Protein AF-A0A9E4ULY4-F1 (afdb_monomer)

Foldseek 3Di:
DDDDDDDDDDDDDDDDDDDDDDDDDDDDPPPPPPPPDVVVVVVVVVVVVVVVVVVVPPDDPPPPPDDDAFDKDFDDDCPPNFDFDADDDPQHDGPDGDHGGWMWGFHDDQDDDPNDGDTDTDTPPPD

Secondary structure (DSSP, 8-state):
-------------------------------------HHHHHHHHHHHHHHHHHHTT---------PPTT-EEE--S-GGG-EEEEESSTTSEEEEEE-TT-EEEEEEEEEEETTEEEEEEEETT--

Sequence (127 aa):
MTDSVPAEDSGQQEAGPMRPLHKVRGVLAGCRKRHISRRWIVVALLLVSAFLTALVIGGDPVAAATFGVGDTVEVYNTGASGLVVRGPTACGSQIGGKFDGDRGEVLEGPVFCDGYNRWKIRWEDWD

Solvent-accessible surface area (backbone atoms only — not comparable to full-atom values): 8611 Å² total; per-residue (Å²): 136,88,80,82,88,88,82,90,81,90,85,82,88,83,96,74,83,91,72,85,85,79,86,76,80,80,86,75,82,77,80,73,77,73,74,76,50,70,66,58,56,53,52,50,51,53,52,52,51,52,51,54,58,54,62,74,67,65,71,73,81,78,73,74,79,82,76,54,73,71,38,78,47,67,40,68,93,40,63,97,73,31,48,80,36,54,36,99,42,86,80,37,53,78,76,51,70,44,41,61,74,44,45,28,34,29,70,45,65,77,44,81,44,99,92,38,78,39,66,45,65,50,52,74,89,73,124

Mean predicted aligned error: 18.71 Å

Structure (mmCIF, N/CA/C/O backbone):
data_AF-A0A9E4ULY4-F1
#
_entry.id   AF-A0A9E4ULY4-F1
#
loop_
_atom_site.group_PDB
_atom_site.id
_atom_site.type_symbol
_atom_site.label_atom_id
_atom_site.label_alt_id
_atom_site.label_comp_id
_atom_site.label_asym_id
_atom_site.label_entity_id
_atom_site.label_seq_id
_atom_site.pdbx_PDB_ins_code
_atom_site.Cartn_x
_atom_site.Cartn_y
_atom_site.Cartn_z
_atom_site.occupancy
_atom_site.B_iso_or_equiv
_atom_site.auth_seq_id
_atom_site.auth_comp_id
_atom_site.auth_asym_id
_atom_site.auth_atom_id
_atom_site.pdbx_PDB_model_num
ATOM 1 N N . MET A 1 1 ? 57.247 -80.546 10.620 1.00 41.72 1 MET A N 1
ATOM 2 C CA . MET A 1 1 ? 58.657 -80.760 10.244 1.00 41.72 1 MET A CA 1
ATOM 3 C C . MET A 1 1 ? 58.649 -81.394 8.864 1.00 41.72 1 MET A C 1
ATOM 5 O O . MET A 1 1 ? 57.978 -82.402 8.710 1.00 41.72 1 MET A O 1
ATOM 9 N N . THR A 1 2 ? 59.060 -80.620 7.851 1.00 44.91 2 THR A N 1
ATOM 10 C CA . THR A 1 2 ? 60.272 -80.839 7.008 1.00 44.91 2 THR A CA 1
ATOM 11 C C . THR A 1 2 ? 59.873 -81.615 5.740 1.00 44.91 2 THR A C 1
ATOM 13 O O . THR A 1 2 ? 59.146 -82.587 5.852 1.00 44.91 2 THR A O 1
ATOM 16 N N . ASP A 1 3 ? 60.1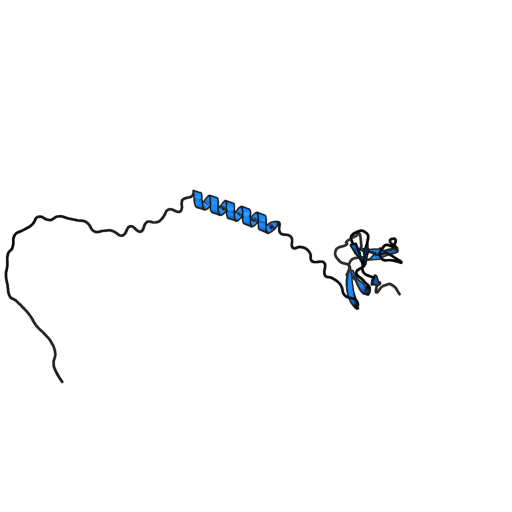87 -81.236 4.503 1.00 37.28 3 ASP A N 1
ATOM 17 C CA . ASP A 1 3 ? 61.275 -80.403 3.998 1.00 37.28 3 ASP A CA 1
ATOM 18 C C . ASP A 1 3 ? 60.993 -79.868 2.573 1.00 37.28 3 ASP A C 1
ATOM 20 O O . ASP A 1 3 ? 60.253 -80.456 1.789 1.00 37.28 3 ASP A O 1
ATOM 24 N N . SER A 1 4 ? 61.610 -78.721 2.305 1.00 49.94 4 SER A N 1
ATOM 25 C CA . SER A 1 4 ? 62.229 -78.173 1.084 1.00 49.94 4 SER A CA 1
ATOM 26 C C . SER A 1 4 ? 62.358 -79.043 -0.202 1.00 49.94 4 SER A C 1
ATOM 28 O O . SER A 1 4 ? 62.891 -80.142 -0.135 1.00 49.94 4 SER A O 1
ATOM 30 N N . VAL A 1 5 ? 61.899 -78.502 -1.361 1.00 59.12 5 VAL A N 1
ATOM 31 C CA . VAL A 1 5 ? 62.608 -78.100 -2.639 1.00 59.12 5 VAL A CA 1
ATOM 32 C C . VAL A 1 5 ? 63.898 -78.882 -3.055 1.00 59.12 5 VAL A C 1
ATOM 34 O O . VAL A 1 5 ? 64.603 -79.239 -2.118 1.00 59.12 5 VAL A O 1
ATOM 37 N N . PRO A 1 6 ? 64.394 -79.025 -4.338 1.00 60.53 6 PRO A N 1
ATOM 38 C CA . PRO A 1 6 ? 63.961 -78.763 -5.755 1.00 60.53 6 PRO A CA 1
ATOM 39 C C . PRO A 1 6 ? 64.289 -79.925 -6.781 1.00 60.53 6 PRO A C 1
ATOM 41 O O . PRO A 1 6 ? 64.621 -81.030 -6.371 1.00 60.53 6 PRO A O 1
ATOM 44 N N . ALA A 1 7 ? 64.304 -79.589 -8.097 1.00 48.16 7 ALA A N 1
ATOM 45 C CA . ALA A 1 7 ? 65.163 -80.080 -9.219 1.00 48.16 7 ALA A CA 1
ATOM 46 C C . ALA A 1 7 ? 64.486 -81.022 -10.253 1.00 48.16 7 ALA A C 1
ATOM 48 O O . ALA A 1 7 ? 63.807 -81.965 -9.868 1.00 48.16 7 ALA A O 1
ATOM 49 N N . GLU A 1 8 ? 64.390 -80.610 -11.535 1.00 42.72 8 GLU A N 1
ATOM 50 C CA . GLU A 1 8 ? 65.249 -80.992 -12.700 1.00 42.72 8 GLU A CA 1
ATOM 51 C C . GLU A 1 8 ? 65.106 -82.476 -13.089 1.00 42.72 8 GLU A C 1
ATOM 53 O O . GLU A 1 8 ? 65.034 -83.330 -12.222 1.00 42.72 8 GLU A O 1
ATOM 58 N N . ASP A 1 9 ? 65.128 -82.943 -14.333 1.00 40.22 9 ASP A N 1
ATOM 59 C CA . ASP A 1 9 ? 65.057 -82.441 -15.709 1.00 40.22 9 ASP A CA 1
ATOM 60 C C . ASP A 1 9 ? 64.971 -83.725 -16.589 1.00 40.22 9 ASP A C 1
ATOM 62 O O . ASP A 1 9 ? 65.268 -84.827 -16.127 1.00 40.22 9 ASP A O 1
ATOM 66 N N . SER A 1 10 ? 64.617 -83.554 -17.864 1.00 45.22 10 SER A N 1
ATOM 67 C CA . SER A 1 10 ? 64.950 -84.412 -19.015 1.00 45.22 10 SER A CA 1
ATOM 68 C C . SER A 1 10 ? 64.169 -85.719 -19.273 1.00 45.22 10 SER A C 1
ATOM 70 O O . SER A 1 10 ? 64.265 -86.718 -18.566 1.00 45.22 10 SER A O 1
ATOM 72 N N . GLY A 1 11 ? 63.499 -85.754 -20.433 1.00 44.62 11 GLY A N 1
ATOM 73 C CA . GLY A 1 11 ? 62.940 -86.955 -21.073 1.00 44.62 11 GLY A CA 1
ATOM 74 C C . GLY A 1 11 ? 61.904 -86.585 -22.148 1.00 44.62 11 GLY A C 1
ATOM 75 O O . GLY A 1 11 ? 60.715 -86.588 -21.873 1.00 44.62 11 GLY A O 1
ATOM 76 N N . GLN A 1 12 ? 62.292 -85.963 -23.265 1.00 41.56 12 GLN A N 1
ATOM 77 C CA . GLN A 1 12 ? 62.723 -86.598 -24.524 1.00 41.56 12 GLN A CA 1
ATOM 78 C C . GLN A 1 12 ? 61.560 -87.038 -25.454 1.00 41.56 12 GLN A C 1
ATOM 80 O O . GLN A 1 12 ? 60.855 -87.997 -25.177 1.00 41.56 12 GLN A O 1
ATOM 85 N N . GLN A 1 13 ? 61.494 -86.356 -26.612 1.00 46.44 13 GLN A N 1
ATOM 86 C CA . GLN A 1 13 ? 61.046 -86.807 -27.948 1.00 46.44 13 GLN A CA 1
ATOM 87 C C . GLN A 1 13 ? 59.567 -87.144 -28.222 1.00 46.44 13 GLN A C 1
ATOM 89 O O . GLN A 1 13 ? 59.091 -88.213 -27.881 1.00 46.44 13 GLN A O 1
ATOM 94 N N . GLU A 1 14 ? 58.942 -86.332 -29.086 1.00 46.22 14 GLU A N 1
ATOM 95 C CA . GLU A 1 14 ? 58.430 -86.818 -30.381 1.00 46.22 14 GLU A CA 1
ATOM 96 C C . GLU A 1 14 ? 58.440 -85.688 -31.426 1.00 46.22 14 GLU A C 1
ATOM 98 O O . GLU A 1 14 ? 57.948 -84.581 -31.201 1.00 46.22 14 GLU A O 1
ATOM 103 N N . ALA A 1 15 ? 59.036 -85.972 -32.585 1.00 48.47 15 ALA A N 1
ATOM 104 C CA . ALA A 1 15 ? 59.016 -85.113 -33.759 1.00 48.47 15 ALA A CA 1
ATOM 105 C C . ALA A 1 15 ? 57.761 -85.430 -34.591 1.00 48.47 15 ALA A C 1
ATOM 107 O O . ALA A 1 15 ? 57.688 -86.472 -35.236 1.00 48.47 15 ALA A O 1
ATOM 108 N N . GLY A 1 16 ? 56.785 -84.518 -34.588 1.00 55.62 16 GLY A N 1
ATOM 109 C CA . GLY A 1 16 ? 55.603 -84.535 -35.460 1.00 55.62 16 GLY A CA 1
ATOM 110 C C . GLY A 1 16 ? 55.607 -83.339 -36.426 1.00 55.62 16 GLY A C 1
ATOM 111 O O . GLY A 1 16 ? 56.186 -82.301 -36.110 1.00 55.62 16 GLY A O 1
ATOM 112 N N . PRO A 1 17 ? 55.011 -83.457 -37.624 1.00 55.94 17 PRO A N 1
ATOM 113 C CA . PRO A 1 17 ? 55.425 -82.717 -38.815 1.00 55.94 17 PRO A CA 1
ATOM 114 C C . PRO A 1 17 ? 55.129 -81.212 -38.770 1.00 55.94 17 PRO A C 1
ATOM 116 O O . PRO A 1 17 ? 54.075 -80.771 -38.305 1.00 55.94 17 PRO A O 1
ATOM 119 N N . MET A 1 18 ? 56.054 -80.439 -39.359 1.00 41.81 18 MET A N 1
ATOM 120 C CA . MET A 1 18 ? 55.909 -79.014 -39.664 1.00 41.81 18 MET A CA 1
ATOM 121 C C . MET A 1 18 ? 54.565 -78.726 -40.343 1.00 41.81 18 MET A C 1
ATOM 123 O O . MET A 1 18 ? 54.271 -79.253 -41.417 1.00 41.81 18 MET A O 1
ATOM 127 N N . ARG A 1 19 ? 53.788 -77.814 -39.754 1.00 54.56 19 ARG A N 1
ATOM 128 C CA . ARG A 1 19 ? 52.684 -77.133 -40.437 1.00 54.56 19 ARG A CA 1
ATOM 129 C C . ARG A 1 19 ? 53.079 -75.681 -40.704 1.00 54.56 19 ARG A C 1
ATOM 131 O O . ARG A 1 19 ? 53.661 -75.046 -39.823 1.00 54.56 19 ARG A O 1
ATOM 138 N N . PRO A 1 20 ? 52.786 -75.148 -41.900 1.00 49.31 20 PRO A N 1
ATOM 139 C CA . PRO A 1 20 ? 53.189 -73.806 -42.272 1.00 49.31 20 PRO A CA 1
ATOM 140 C C . PRO A 1 20 ? 52.472 -72.741 -41.437 1.00 49.31 20 PRO A C 1
ATOM 142 O O . PRO A 1 20 ? 51.302 -72.849 -41.066 1.00 49.31 20 PRO A O 1
ATOM 145 N N . LEU A 1 21 ? 53.249 -71.700 -41.165 1.00 47.91 21 LEU A N 1
ATOM 146 C CA . LEU A 1 21 ? 52.996 -70.569 -40.291 1.00 47.91 21 LEU A CA 1
ATOM 147 C C . LEU A 1 21 ? 51.835 -69.701 -40.812 1.00 47.91 21 LEU A C 1
ATOM 149 O O . LEU A 1 21 ? 52.036 -68.793 -41.619 1.00 47.91 21 LEU A O 1
ATOM 153 N N . HIS A 1 22 ? 50.617 -69.923 -40.315 1.00 46.12 22 HIS A N 1
ATOM 154 C CA . HIS A 1 22 ? 49.538 -68.947 -40.473 1.00 46.12 22 HIS A CA 1
ATOM 155 C C . HIS A 1 22 ? 49.645 -67.875 -39.389 1.00 46.12 22 HIS A C 1
ATOM 157 O O . HIS A 1 22 ? 49.136 -67.977 -38.277 1.00 46.12 22 HIS A O 1
ATOM 163 N N . LYS A 1 23 ? 50.351 -66.813 -39.767 1.00 53.59 23 LYS A N 1
ATOM 164 C CA . LYS A 1 23 ? 50.393 -65.512 -39.108 1.00 53.59 23 LYS A CA 1
ATOM 165 C C . LYS A 1 23 ? 48.972 -64.954 -38.992 1.00 53.59 23 LYS A C 1
ATOM 167 O O . LYS A 1 23 ? 48.454 -64.412 -39.964 1.00 53.59 23 LYS A O 1
ATOM 172 N N . VAL A 1 24 ? 48.358 -65.031 -37.813 1.00 52.31 24 VAL A N 1
ATOM 173 C CA . VAL A 1 24 ? 47.142 -64.260 -37.522 1.00 52.31 24 VAL A CA 1
ATOM 174 C C . VAL A 1 24 ? 47.433 -63.295 -36.384 1.00 52.31 24 VAL A C 1
ATOM 176 O O . VAL A 1 24 ? 47.734 -63.661 -35.253 1.00 52.31 24 VAL A O 1
ATOM 179 N N . ARG A 1 25 ? 47.452 -62.030 -36.794 1.00 52.75 25 ARG A N 1
ATOM 180 C CA . ARG A 1 25 ? 47.803 -60.829 -36.049 1.00 52.75 25 ARG A CA 1
ATOM 181 C C . ARG A 1 25 ? 46.879 -60.623 -34.850 1.00 52.75 25 ARG A C 1
ATOM 183 O O . ARG A 1 25 ? 45.684 -60.888 -34.929 1.00 52.75 25 ARG A O 1
ATOM 190 N N . GLY A 1 26 ? 47.460 -60.087 -33.779 1.00 45.72 26 GLY A N 1
ATOM 191 C CA . GLY A 1 26 ? 46.768 -59.723 -32.551 1.00 45.72 26 GLY A CA 1
ATOM 192 C C . GLY A 1 26 ? 45.580 -58.786 -32.767 1.00 45.72 26 GLY A C 1
ATOM 193 O O . GLY A 1 26 ? 45.603 -57.877 -33.600 1.00 45.72 26 GLY A O 1
ATOM 194 N N . VAL A 1 27 ? 44.547 -59.016 -31.964 1.00 54.12 27 VAL A N 1
ATOM 195 C CA . VAL A 1 27 ? 43.403 -58.123 -31.806 1.00 54.12 27 VAL A CA 1
ATOM 196 C C . VAL A 1 27 ? 43.867 -56.950 -30.946 1.00 54.12 27 VAL A C 1
ATOM 198 O O . VAL A 1 27 ? 43.881 -57.017 -29.720 1.00 54.12 27 VAL A O 1
ATOM 201 N N . LEU A 1 28 ? 44.304 -55.875 -31.601 1.00 53.59 28 LEU A N 1
ATOM 202 C CA . LEU A 1 28 ? 44.493 -54.590 -30.941 1.00 53.59 28 LEU A CA 1
ATOM 203 C C . LEU A 1 28 ? 43.120 -54.049 -30.535 1.00 53.59 28 LEU A C 1
ATOM 205 O O . LEU A 1 28 ? 42.239 -53.846 -31.372 1.00 53.59 28 LEU A O 1
ATOM 209 N N . ALA A 1 29 ? 42.961 -53.814 -29.234 1.00 52.44 29 ALA A N 1
ATOM 210 C CA . ALA A 1 29 ? 41.831 -53.122 -28.643 1.00 52.44 29 ALA A CA 1
ATOM 211 C C . ALA A 1 29 ? 41.669 -51.735 -29.285 1.00 52.44 29 ALA A C 1
ATOM 213 O O . ALA A 1 29 ? 42.400 -50.788 -28.995 1.00 52.44 29 ALA A O 1
ATOM 214 N N . GLY A 1 30 ? 40.691 -51.611 -30.179 1.00 46.94 30 GLY A N 1
ATOM 215 C CA . GLY A 1 30 ? 40.260 -50.331 -30.715 1.00 46.94 30 GLY A CA 1
ATOM 216 C C . GLY A 1 30 ? 39.505 -49.552 -29.644 1.00 46.94 30 GLY A C 1
ATOM 217 O O . GLY A 1 30 ? 38.285 -49.663 -29.545 1.00 46.94 30 GLY A O 1
ATOM 218 N N . CYS A 1 31 ? 40.216 -48.736 -28.862 1.00 53.12 31 CYS A N 1
ATOM 219 C CA . CYS A 1 31 ? 39.611 -47.665 -28.075 1.00 53.12 31 CYS A CA 1
ATOM 220 C C . CYS A 1 31 ? 39.007 -46.657 -29.060 1.00 53.12 31 CYS A C 1
ATOM 222 O O . CYS A 1 31 ? 39.674 -45.760 -29.579 1.00 53.12 31 CYS A O 1
ATOM 224 N N . ARG A 1 32 ? 37.738 -46.879 -29.412 1.00 51.31 32 ARG A N 1
ATOM 225 C CA . ARG A 1 32 ? 36.999 -46.072 -30.377 1.00 51.31 32 ARG A CA 1
ATOM 226 C C . ARG A 1 32 ? 36.674 -44.742 -29.694 1.00 51.31 32 ARG A C 1
ATOM 228 O O . ARG A 1 32 ? 35.610 -44.586 -29.100 1.00 51.31 32 ARG A O 1
ATOM 235 N N . LYS A 1 33 ? 37.629 -43.804 -29.749 1.00 53.88 33 LYS A N 1
ATOM 236 C CA . LYS A 1 33 ? 37.464 -42.385 -29.402 1.00 53.88 33 LYS A CA 1
ATOM 237 C C . LYS A 1 33 ? 36.309 -41.862 -30.249 1.00 53.88 33 LYS A C 1
ATOM 239 O O . LYS A 1 33 ? 36.456 -41.558 -31.432 1.00 53.88 33 LYS A O 1
ATOM 244 N N . ARG A 1 34 ? 35.112 -41.913 -29.668 1.00 56.88 34 ARG A N 1
ATOM 245 C CA . ARG A 1 34 ? 33.857 -41.578 -30.328 1.00 56.88 34 ARG A CA 1
ATOM 246 C C . ARG A 1 34 ? 33.902 -40.070 -30.524 1.00 56.88 34 ARG A C 1
ATOM 248 O O . ARG A 1 34 ? 33.704 -39.320 -29.577 1.00 56.88 34 ARG A O 1
ATOM 255 N N . HIS A 1 35 ? 34.280 -39.647 -31.729 1.00 55.34 35 HIS A N 1
ATOM 256 C CA . HIS A 1 35 ? 34.224 -38.256 -32.153 1.00 55.34 35 HIS A CA 1
ATOM 257 C C . HIS A 1 35 ? 32.817 -37.740 -31.857 1.00 55.34 35 HIS A C 1
ATOM 259 O O . HIS A 1 35 ? 31.8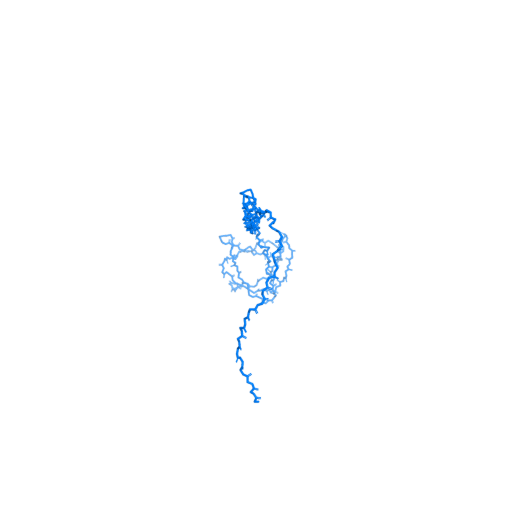64 -38.079 -32.560 1.00 55.34 35 HIS A O 1
ATOM 265 N N . ILE A 1 36 ? 32.683 -36.959 -30.786 1.00 56.28 36 ILE A N 1
ATOM 266 C CA . ILE A 1 36 ? 31.460 -36.237 -30.476 1.00 56.28 36 ILE A CA 1
ATOM 267 C C . ILE A 1 36 ? 31.30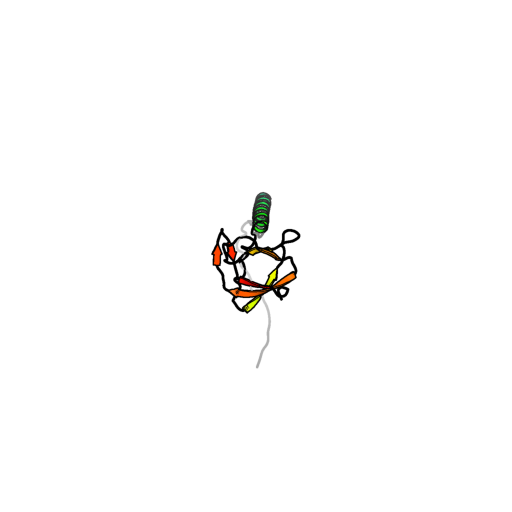0 -35.254 -31.636 1.00 56.28 36 ILE A C 1
ATOM 269 O O . ILE A 1 36 ? 32.115 -34.351 -31.842 1.00 56.28 36 ILE A O 1
ATOM 273 N N . SER A 1 37 ? 30.383 -35.564 -32.553 1.00 64.00 37 SER A N 1
ATOM 274 C CA . SER A 1 37 ? 30.324 -34.835 -33.815 1.00 64.00 37 SER A CA 1
ATOM 275 C C . SER A 1 37 ? 30.002 -33.381 -33.491 1.00 64.00 37 SER A C 1
ATOM 277 O O . SER A 1 37 ? 29.067 -33.136 -32.732 1.00 64.00 37 SER A O 1
ATOM 279 N N . ARG A 1 38 ? 30.744 -32.433 -34.071 1.00 63.22 38 ARG A N 1
ATOM 280 C CA . ARG A 1 38 ? 30.582 -30.977 -33.881 1.00 63.22 38 ARG A CA 1
ATOM 281 C C . ARG A 1 38 ? 29.117 -30.501 -33.898 1.00 63.22 38 ARG A C 1
ATOM 283 O O . ARG A 1 38 ? 28.781 -29.542 -33.219 1.00 63.22 38 ARG A O 1
ATOM 290 N N . ARG A 1 39 ? 28.240 -31.218 -34.609 1.00 70.00 39 ARG A N 1
ATOM 291 C CA . ARG A 1 39 ? 26.784 -31.013 -34.650 1.00 70.00 39 ARG A CA 1
ATOM 292 C C . ARG A 1 39 ? 26.092 -31.148 -33.286 1.00 70.00 39 ARG A C 1
ATOM 294 O O . ARG A 1 39 ? 25.250 -30.324 -32.966 1.00 70.00 39 ARG A O 1
ATOM 301 N N . TRP A 1 40 ? 26.479 -32.120 -32.461 1.00 70.31 40 TRP A N 1
ATOM 302 C CA . TRP A 1 40 ? 25.913 -32.316 -31.119 1.00 70.31 40 TRP A CA 1
ATOM 303 C C . TRP A 1 40 ? 26.344 -31.223 -30.139 1.00 70.31 40 TRP A C 1
ATOM 305 O O . TRP A 1 40 ? 25.557 -30.845 -29.281 1.00 70.31 40 TRP A O 1
ATOM 315 N N . ILE A 1 41 ? 27.552 -30.669 -30.302 1.00 79.06 41 ILE A N 1
ATOM 316 C CA . ILE A 1 41 ? 28.027 -29.537 -29.490 1.00 79.06 41 ILE A CA 1
ATOM 317 C C . ILE A 1 41 ? 27.199 -28.285 -29.796 1.00 79.06 41 ILE A C 1
ATOM 319 O O . ILE A 1 41 ? 26.763 -27.609 -28.874 1.00 79.06 41 ILE A O 1
ATOM 323 N N . VAL A 1 42 ? 26.926 -27.999 -31.074 1.00 79.44 42 VAL A N 1
ATOM 324 C CA . VAL A 1 42 ? 26.099 -26.843 -31.464 1.00 79.44 42 VAL A CA 1
ATOM 325 C C . VAL A 1 42 ? 24.660 -27.001 -30.967 1.00 79.44 42 VAL A C 1
ATOM 327 O O . VAL A 1 42 ? 24.106 -26.055 -30.422 1.00 79.44 42 VAL A O 1
ATOM 330 N N . VAL A 1 43 ? 24.071 -28.195 -31.080 1.00 85.00 43 VAL A N 1
ATOM 331 C CA . VAL A 1 43 ? 22.722 -28.464 -30.549 1.00 85.00 43 VAL A CA 1
ATOM 332 C C . VAL A 1 43 ? 22.685 -28.312 -29.026 1.00 85.00 43 VAL A C 1
ATOM 334 O O . VAL A 1 43 ? 21.780 -27.669 -28.507 1.00 85.00 43 VAL A O 1
ATOM 337 N N . ALA A 1 44 ? 23.686 -28.824 -28.307 1.00 85.00 44 ALA A N 1
ATOM 338 C CA . ALA A 1 44 ? 23.781 -28.645 -26.861 1.00 85.00 44 ALA A CA 1
ATOM 339 C C . ALA A 1 44 ? 23.925 -27.163 -26.470 1.00 85.00 44 ALA A C 1
ATOM 341 O O . ALA A 1 44 ? 23.249 -26.715 -25.551 1.00 85.00 44 ALA A O 1
ATOM 342 N N . LEU A 1 45 ? 24.735 -26.384 -27.196 1.00 87.06 45 LEU A N 1
ATOM 343 C CA . LEU A 1 45 ? 24.889 -24.945 -26.955 1.00 87.06 45 LEU A CA 1
ATOM 344 C C . LEU A 1 45 ? 23.594 -24.163 -27.217 1.00 87.06 45 LEU A C 1
ATOM 346 O O . LEU A 1 45 ? 23.276 -23.267 -26.442 1.00 87.06 45 LEU A O 1
ATOM 350 N N . LEU A 1 46 ? 22.831 -24.516 -28.257 1.00 86.12 46 LEU A N 1
ATOM 351 C CA . LEU A 1 46 ? 21.538 -23.887 -28.553 1.00 86.12 46 LEU A CA 1
ATOM 352 C C . LEU A 1 46 ? 20.464 -24.232 -27.510 1.00 86.12 46 LEU A C 1
ATOM 354 O O . LEU A 1 46 ? 19.659 -23.380 -27.151 1.00 86.12 46 LEU A O 1
ATOM 358 N N . LEU A 1 47 ? 20.456 -25.461 -26.991 1.00 84.50 47 LEU A N 1
ATOM 359 C CA . LEU A 1 47 ? 19.526 -25.859 -25.929 1.00 84.50 47 LEU A CA 1
ATOM 360 C C . LEU A 1 47 ? 19.879 -25.199 -24.592 1.00 84.50 47 LEU A C 1
ATOM 362 O O . LEU A 1 47 ? 18.993 -24.739 -23.877 1.00 84.50 47 LEU A O 1
ATOM 366 N N . VAL A 1 48 ? 21.171 -25.094 -24.279 1.00 85.56 48 VAL A N 1
ATOM 367 C CA . VAL A 1 48 ? 21.655 -24.396 -23.084 1.00 85.56 48 VAL A CA 1
ATOM 368 C C . VAL A 1 48 ? 21.378 -22.894 -23.179 1.00 85.56 48 VAL A C 1
ATOM 370 O O . VAL A 1 48 ? 20.933 -22.315 -22.193 1.00 85.56 48 VAL A O 1
ATOM 373 N N . SER A 1 49 ? 21.553 -22.261 -24.346 1.00 80.50 49 SER A N 1
ATOM 374 C CA . SER A 1 49 ? 21.234 -20.837 -24.523 1.00 80.50 49 SER A CA 1
ATOM 375 C C . SER A 1 49 ? 19.732 -20.555 -24.458 1.00 80.50 49 SER A C 1
ATOM 377 O O . SER A 1 49 ? 19.338 -19.556 -23.858 1.00 80.50 49 SER A O 1
ATOM 379 N N . ALA A 1 50 ? 18.889 -21.441 -24.999 1.00 76.31 50 ALA A N 1
ATOM 380 C CA . ALA A 1 50 ? 17.432 -21.343 -24.897 1.00 76.31 50 ALA A CA 1
ATOM 381 C C . ALA A 1 50 ? 16.944 -21.515 -23.447 1.00 76.31 50 ALA A C 1
ATOM 383 O O . ALA A 1 50 ? 16.045 -20.811 -22.997 1.00 76.31 50 ALA A O 1
ATOM 384 N N . PHE A 1 51 ? 17.571 -22.409 -22.680 1.00 73.62 51 PHE A N 1
ATOM 385 C CA . PHE A 1 51 ? 17.243 -22.612 -21.269 1.00 73.62 51 PHE A CA 1
ATOM 386 C C . PHE A 1 51 ? 17.738 -21.457 -20.382 1.00 73.62 51 PHE A C 1
ATOM 388 O O . PHE A 1 51 ? 17.011 -20.999 -19.505 1.00 73.62 51 PHE A O 1
ATOM 395 N N . LEU A 1 52 ? 18.935 -20.923 -20.655 1.00 68.12 52 LEU A N 1
ATOM 396 C CA . LEU A 1 52 ? 19.452 -19.713 -20.002 1.00 68.12 52 LEU A CA 1
ATOM 397 C C . LEU A 1 52 ? 18.582 -18.488 -20.289 1.00 68.12 52 LEU A C 1
ATOM 399 O O . LEU A 1 52 ? 18.322 -17.707 -19.382 1.00 68.12 52 LEU A O 1
ATOM 403 N N . THR A 1 53 ? 18.098 -18.327 -21.521 1.00 67.00 53 THR A N 1
ATOM 404 C CA . THR A 1 53 ? 17.179 -17.227 -21.853 1.00 67.00 53 THR A CA 1
ATOM 405 C C . THR A 1 53 ? 15.801 -17.408 -21.215 1.00 67.00 53 THR A C 1
ATOM 407 O O . THR A 1 53 ? 15.223 -16.420 -20.774 1.00 67.00 53 THR A O 1
ATOM 410 N N . ALA A 1 54 ? 15.299 -18.639 -21.073 1.00 64.75 54 ALA A N 1
ATOM 411 C CA . ALA A 1 54 ? 14.049 -18.906 -20.357 1.00 64.75 54 ALA A CA 1
ATOM 412 C C . ALA A 1 54 ? 14.152 -18.652 -18.838 1.00 64.75 54 ALA A C 1
ATOM 414 O O . ALA A 1 54 ? 13.200 -18.153 -18.241 1.00 64.75 54 ALA A O 1
ATOM 415 N N . LEU A 1 55 ? 15.304 -18.937 -18.217 1.00 63.34 55 LEU A N 1
ATOM 416 C CA . LEU A 1 55 ? 15.521 -18.714 -16.781 1.00 63.34 55 LEU A CA 1
ATOM 417 C C . LEU A 1 55 ? 15.512 -17.222 -16.401 1.00 63.34 55 LEU A C 1
ATOM 419 O O . LEU A 1 55 ? 15.117 -16.877 -15.295 1.00 63.34 55 LEU A O 1
ATOM 423 N N . VAL A 1 56 ? 15.897 -16.330 -17.319 1.00 62.94 56 VAL A N 1
ATOM 424 C CA . VAL A 1 56 ? 15.956 -14.875 -17.070 1.00 62.94 56 VAL A CA 1
ATOM 425 C C . VAL A 1 56 ? 14.566 -14.216 -17.029 1.00 62.94 56 VAL A C 1
ATOM 427 O O . VAL A 1 56 ? 14.429 -13.122 -16.492 1.00 62.94 56 VAL A O 1
ATOM 430 N N . ILE A 1 57 ? 13.522 -14.862 -17.562 1.00 61.12 57 ILE A N 1
ATOM 431 C CA . ILE A 1 57 ? 12.176 -14.262 -17.698 1.00 61.12 57 ILE A CA 1
ATOM 432 C C . ILE A 1 57 ? 11.215 -14.730 -16.584 1.00 61.12 57 ILE A C 1
ATOM 434 O O . ILE A 1 57 ? 10.114 -14.200 -16.442 1.00 61.12 57 ILE A O 1
ATOM 438 N N . GLY A 1 58 ? 11.622 -15.692 -15.751 1.00 61.47 58 GLY A N 1
ATOM 439 C CA . GLY A 1 58 ? 10.845 -16.135 -14.593 1.00 61.47 58 GLY A CA 1
ATOM 440 C C . GLY A 1 58 ? 10.913 -15.127 -13.448 1.00 61.47 58 GLY A C 1
ATOM 441 O O . GLY A 1 58 ? 11.676 -15.324 -12.512 1.00 61.47 58 GLY A O 1
ATOM 442 N N . GLY A 1 59 ? 10.140 -14.042 -13.526 1.00 61.97 59 GLY A N 1
ATOM 443 C CA . GLY A 1 59 ? 9.874 -13.204 -12.360 1.00 61.97 59 GLY A CA 1
ATOM 444 C C . GLY A 1 59 ? 9.053 -13.997 -11.347 1.00 61.97 59 GLY A C 1
ATOM 445 O O . GLY A 1 59 ? 8.003 -14.538 -11.703 1.00 61.97 59 GLY A O 1
ATOM 446 N N . ASP A 1 60 ? 9.529 -14.089 -10.106 1.00 66.19 60 ASP A N 1
ATOM 447 C CA . ASP A 1 60 ? 8.764 -14.699 -9.022 1.00 66.19 60 ASP A CA 1
ATOM 448 C C . ASP A 1 60 ? 7.401 -13.998 -8.915 1.00 66.19 60 ASP A C 1
ATOM 450 O O . ASP A 1 60 ? 7.349 -12.760 -8.958 1.00 66.19 60 ASP A O 1
ATOM 454 N N . PRO A 1 61 ? 6.278 -14.734 -8.780 1.00 60.47 61 PRO A N 1
ATOM 455 C CA . PRO A 1 61 ? 5.037 -14.091 -8.400 1.00 60.47 61 PRO A CA 1
ATOM 456 C C . PRO A 1 61 ? 5.306 -13.428 -7.053 1.00 60.47 61 PRO A C 1
ATOM 458 O O . PRO A 1 61 ? 5.569 -14.113 -6.065 1.00 60.47 61 PRO A O 1
ATOM 461 N N . VAL A 1 62 ? 5.290 -12.094 -7.023 1.00 58.34 62 VAL A N 1
ATOM 462 C CA . VAL A 1 62 ? 5.391 -11.341 -5.777 1.00 58.34 62 VAL A CA 1
ATOM 463 C C . VAL A 1 62 ? 4.155 -11.721 -4.977 1.00 58.34 62 VAL A C 1
ATOM 465 O O . VAL A 1 62 ? 3.063 -11.199 -5.200 1.00 58.34 62 VAL A O 1
ATOM 468 N N . ALA A 1 63 ? 4.305 -12.708 -4.098 1.00 55.12 63 ALA A N 1
ATOM 469 C CA . ALA A 1 63 ? 3.317 -13.018 -3.095 1.00 55.12 63 ALA A CA 1
ATOM 470 C C . ALA A 1 63 ? 3.226 -11.761 -2.234 1.00 55.12 63 ALA A C 1
ATOM 472 O O . ALA A 1 63 ? 4.107 -11.498 -1.418 1.00 55.12 63 ALA A O 1
ATOM 473 N N . ALA A 1 64 ? 2.213 -10.933 -2.488 1.00 59.91 64 ALA A N 1
ATOM 474 C CA . ALA A 1 64 ? 1.903 -9.814 -1.622 1.00 59.91 64 ALA A CA 1
ATOM 475 C C . ALA A 1 64 ? 1.722 -10.396 -0.217 1.00 59.91 64 ALA A C 1
ATOM 477 O O . ALA A 1 64 ? 0.812 -11.202 0.009 1.00 59.91 64 ALA A O 1
ATOM 478 N N . ALA A 1 65 ? 2.642 -10.066 0.691 1.00 63.94 65 ALA A N 1
ATOM 479 C CA . ALA A 1 65 ? 2.548 -10.489 2.075 1.00 63.94 65 ALA A CA 1
ATOM 480 C C . ALA A 1 65 ? 1.174 -10.051 2.595 1.00 63.94 65 ALA A C 1
ATOM 482 O O . ALA A 1 65 ? 0.785 -8.891 2.464 1.00 63.94 65 ALA A O 1
ATOM 483 N N . THR A 1 66 ? 0.390 -11.001 3.097 1.00 80.38 66 THR A N 1
ATOM 484 C CA . THR A 1 66 ? -0.904 -10.676 3.695 1.00 80.38 66 THR A CA 1
ATOM 485 C C . THR A 1 66 ? -0.635 -10.140 5.092 1.00 80.38 66 THR A C 1
ATOM 487 O O . THR A 1 66 ? -0.143 -10.885 5.934 1.00 80.38 66 THR A O 1
ATOM 490 N N . PHE A 1 67 ? -0.930 -8.861 5.322 1.00 91.06 67 PHE A N 1
ATOM 491 C CA . PHE A 1 67 ? -0.803 -8.241 6.640 1.00 91.06 67 PHE A CA 1
ATOM 492 C C . PHE A 1 67 ? -1.917 -8.706 7.583 1.00 91.06 67 PHE A C 1
ATOM 494 O O . PHE A 1 67 ? -3.080 -8.812 7.168 1.00 91.06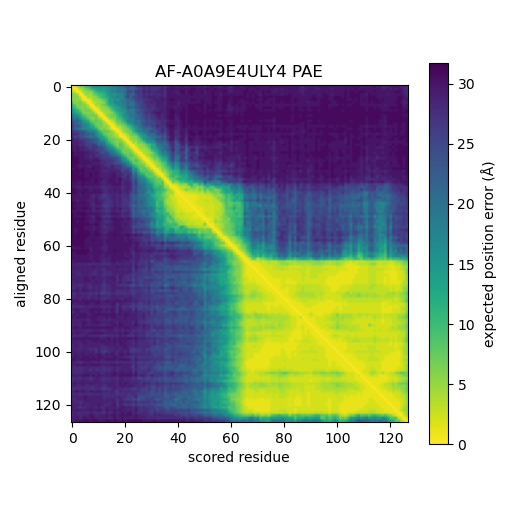 67 PHE A O 1
ATOM 501 N N . GLY A 1 68 ? -1.560 -8.952 8.841 1.00 93.00 68 GLY A N 1
ATOM 502 C CA . GLY A 1 68 ? -2.471 -9.206 9.950 1.00 93.00 68 GLY A CA 1
ATOM 503 C C . GLY A 1 68 ? -2.816 -7.933 10.725 1.00 93.00 68 GLY A C 1
ATOM 504 O O . GLY A 1 68 ? -2.131 -6.919 10.640 1.00 93.00 68 GLY A O 1
ATOM 505 N N . VAL A 1 69 ? -3.905 -7.980 11.494 1.00 94.69 69 VAL A N 1
ATOM 506 C CA . VAL A 1 69 ? -4.260 -6.903 12.435 1.00 94.69 69 VAL A CA 1
ATOM 507 C C . VAL A 1 69 ? -3.228 -6.844 13.565 1.00 94.69 69 VAL A C 1
ATOM 509 O O . VAL A 1 69 ? -2.864 -7.881 14.116 1.00 94.69 69 VA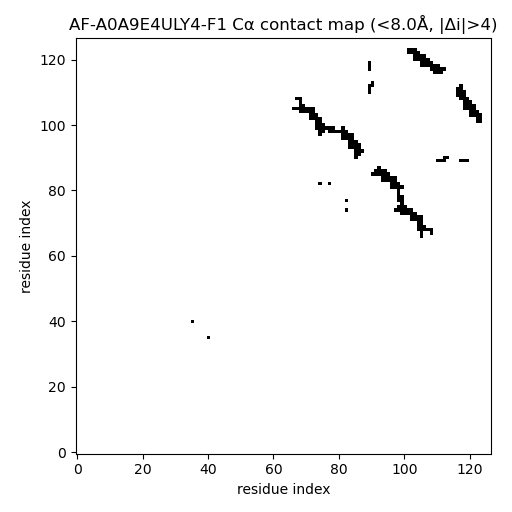L A O 1
ATOM 512 N N . GLY A 1 70 ? -2.796 -5.633 13.917 1.00 95.31 70 GLY A N 1
ATOM 513 C CA . GLY A 1 70 ? -1.731 -5.358 14.885 1.00 95.31 70 GLY A CA 1
ATOM 514 C C . GLY A 1 70 ? -0.330 -5.307 14.272 1.00 95.31 70 GLY A C 1
ATOM 515 O O . GLY A 1 70 ? 0.615 -4.919 14.958 1.00 95.31 70 GLY A O 1
ATOM 516 N N . ASP A 1 71 ? -0.176 -5.659 12.992 1.00 96.75 71 ASP A N 1
ATOM 517 C CA . ASP A 1 71 ? 1.115 -5.552 12.317 1.00 96.75 71 ASP A CA 1
ATOM 518 C C . ASP A 1 71 ? 1.511 -4.084 12.142 1.00 96.75 71 ASP A C 1
ATOM 520 O O . ASP A 1 71 ? 0.700 -3.235 11.758 1.00 96.75 71 ASP A O 1
ATOM 524 N N . THR A 1 72 ? 2.794 -3.800 12.360 1.00 96.50 72 THR A N 1
ATOM 525 C CA . THR A 1 72 ? 3.403 -2.542 11.932 1.00 96.50 72 THR A CA 1
ATOM 526 C C . THR A 1 72 ? 3.794 -2.645 10.464 1.00 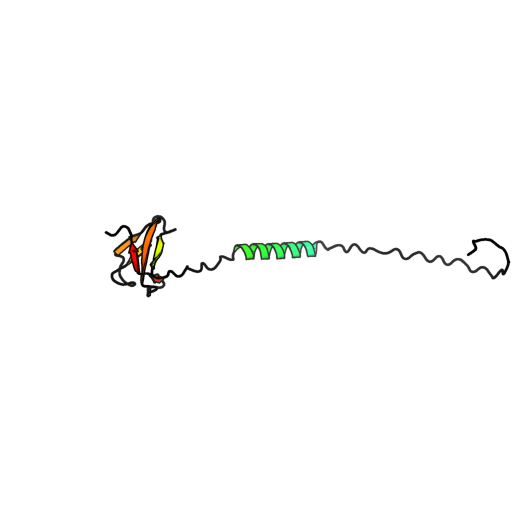96.50 72 THR A C 1
ATOM 528 O O . THR A 1 72 ? 4.538 -3.545 10.073 1.00 96.50 72 THR A O 1
ATOM 531 N N . VAL A 1 73 ? 3.324 -1.698 9.661 1.00 95.81 73 VAL A N 1
ATOM 532 C CA . VAL A 1 73 ? 3.604 -1.598 8.228 1.00 95.81 73 VAL A CA 1
ATOM 533 C C . VAL A 1 73 ? 4.345 -0.306 7.915 1.00 95.81 73 VAL A C 1
ATOM 535 O O . VAL A 1 73 ? 4.230 0.682 8.637 1.00 95.81 73 VAL A O 1
ATOM 538 N N . GLU A 1 74 ? 5.100 -0.326 6.823 1.00 95.94 74 GLU A N 1
ATOM 539 C CA . GLU A 1 74 ? 5.848 0.815 6.303 1.00 95.94 74 GLU A CA 1
ATOM 540 C C . GLU A 1 74 ? 5.552 0.970 4.809 1.00 95.94 74 GLU A C 1
ATOM 542 O O . GLU A 1 74 ? 5.453 -0.020 4.075 1.00 95.94 74 GLU A O 1
ATOM 547 N N . VAL A 1 75 ? 5.396 2.211 4.355 1.00 96.44 75 VAL A N 1
ATOM 548 C CA . VAL A 1 75 ? 5.281 2.523 2.929 1.00 96.44 75 VAL A CA 1
ATOM 549 C C . VAL A 1 75 ? 6.663 2.431 2.286 1.00 96.44 75 VAL A C 1
ATOM 551 O O . VAL A 1 75 ? 7.618 3.033 2.769 1.00 96.44 75 VAL A O 1
ATOM 554 N N . TYR A 1 76 ? 6.773 1.692 1.182 1.00 95.31 76 TYR A N 1
ATOM 555 C CA . TYR A 1 76 ? 8.024 1.549 0.440 1.00 95.31 76 TYR A CA 1
ATOM 556 C C . TYR A 1 76 ? 7.787 1.529 -1.075 1.00 95.31 76 TYR A C 1
ATOM 558 O O . TYR A 1 76 ? 6.760 1.042 -1.555 1.00 95.31 76 TYR A O 1
ATOM 566 N N . ASN A 1 77 ? 8.789 1.987 -1.832 1.00 95.00 77 ASN A N 1
ATOM 567 C CA . ASN A 1 77 ? 8.846 1.919 -3.295 1.00 95.00 77 ASN A CA 1
ATOM 568 C C . ASN A 1 77 ? 7.680 2.630 -4.017 1.00 95.00 77 ASN A C 1
ATOM 570 O O . ASN A 1 77 ? 7.237 2.199 -5.083 1.00 95.00 77 ASN A O 1
ATOM 574 N N . THR A 1 78 ? 7.184 3.730 -3.448 1.00 95.06 78 THR A N 1
ATOM 575 C CA . THR A 1 78 ? 6.180 4.607 -4.075 1.00 95.06 78 THR A CA 1
ATOM 576 C C . THR A 1 78 ? 6.805 5.847 -4.722 1.00 95.06 78 THR A C 1
ATOM 578 O O . THR A 1 78 ? 6.205 6.460 -5.615 1.00 95.06 78 THR A O 1
ATOM 581 N N . GLY A 1 79 ? 8.031 6.207 -4.321 1.00 93.81 79 GLY A N 1
ATOM 582 C CA . GLY A 1 79 ? 8.752 7.366 -4.837 1.00 93.81 79 GLY A CA 1
ATOM 583 C C . GLY A 1 79 ? 7.965 8.667 -4.660 1.00 93.81 79 GLY A C 1
ATOM 584 O O . GLY A 1 79 ? 7.259 8.866 -3.676 1.00 93.81 79 GLY A O 1
ATOM 585 N N . ALA A 1 80 ? 8.042 9.561 -5.649 1.00 93.94 80 ALA A N 1
ATOM 586 C CA . ALA A 1 80 ? 7.337 10.847 -5.608 1.00 93.94 80 ALA A CA 1
ATOM 587 C C . ALA A 1 80 ? 5.800 10.733 -5.715 1.00 93.94 80 ALA A C 1
ATOM 589 O O . ALA A 1 80 ? 5.112 11.734 -5.533 1.00 93.94 80 ALA A O 1
ATOM 590 N N . SER A 1 81 ? 5.257 9.549 -6.030 1.00 95.25 81 SER A N 1
ATOM 591 C CA . SER A 1 81 ? 3.807 9.366 -6.194 1.00 95.25 81 SER A CA 1
ATOM 592 C C . SER A 1 81 ? 3.085 9.144 -4.863 1.00 95.25 81 SER A C 1
ATOM 594 O O . SER A 1 81 ? 1.933 9.552 -4.727 1.00 95.25 81 SER A O 1
ATOM 596 N N . GLY A 1 82 ? 3.757 8.517 -3.891 1.00 95.81 82 GLY A N 1
ATOM 597 C CA . GLY A 1 82 ? 3.170 8.146 -2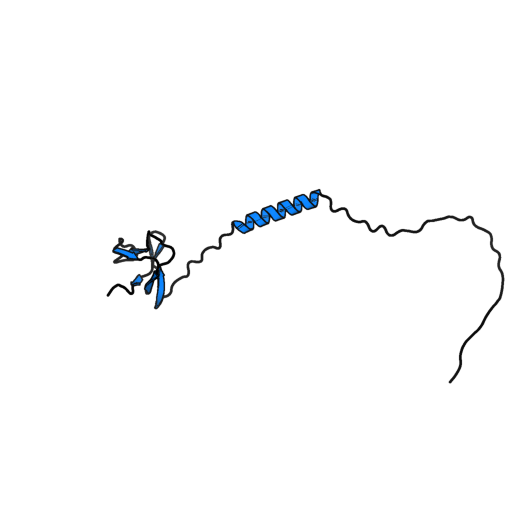.605 1.00 95.81 82 GLY A CA 1
ATOM 598 C C . GLY A 1 82 ? 2.104 7.041 -2.684 1.00 95.81 82 GLY A C 1
ATOM 599 O O . GLY A 1 82 ? 1.604 6.664 -3.747 1.00 95.81 82 GLY A O 1
ATOM 600 N N . LEU A 1 83 ? 1.737 6.518 -1.517 1.00 96.00 83 LEU A N 1
ATOM 601 C CA . LEU A 1 83 ? 0.584 5.661 -1.279 1.00 96.00 83 LEU A CA 1
ATOM 602 C C . LEU A 1 83 ? -0.674 6.516 -1.094 1.00 96.00 83 LEU A C 1
ATOM 604 O O . LEU A 1 83 ? -0.734 7.386 -0.229 1.00 96.00 83 LEU A O 1
ATOM 608 N N . VAL A 1 84 ? -1.721 6.223 -1.862 1.00 95.88 84 VAL A N 1
ATOM 609 C CA . VAL A 1 84 ? -3.013 6.915 -1.766 1.00 95.88 84 VAL A CA 1
ATOM 610 C C . VAL A 1 84 ? -3.807 6.419 -0.555 1.00 95.88 84 VAL A C 1
ATOM 612 O O . VAL A 1 84 ? -4.232 5.264 -0.517 1.00 95.88 84 VAL A O 1
ATOM 615 N N . VAL A 1 85 ? -4.088 7.313 0.396 1.00 96.00 85 VAL A N 1
ATOM 616 C CA . VAL A 1 85 ? -4.944 7.023 1.557 1.00 96.00 85 VAL A CA 1
ATOM 617 C C . VAL A 1 85 ? -6.387 7.404 1.244 1.00 96.00 85 VAL A C 1
ATOM 619 O O . VAL A 1 85 ? -6.653 8.490 0.723 1.00 96.00 85 VAL A O 1
ATOM 622 N N . ARG A 1 86 ? -7.333 6.518 1.570 1.00 95.94 86 ARG A N 1
ATOM 623 C CA . ARG A 1 86 ? -8.770 6.678 1.290 1.00 95.94 86 ARG A CA 1
ATOM 624 C C . ARG A 1 86 ? -9.604 6.643 2.566 1.00 95.94 86 ARG A C 1
ATOM 626 O O . ARG A 1 86 ? -9.217 6.005 3.539 1.00 95.94 86 ARG A O 1
ATOM 633 N N . GLY A 1 87 ? -10.760 7.301 2.536 1.00 94.62 87 GLY A N 1
ATOM 634 C CA . GLY A 1 87 ? -11.729 7.279 3.631 1.00 94.62 87 GLY A CA 1
ATOM 635 C C . GLY A 1 87 ? -13.079 7.900 3.248 1.00 94.62 87 GLY A C 1
ATOM 636 O O . GLY A 1 87 ? -13.207 8.458 2.157 1.00 94.62 87 GLY A O 1
ATOM 637 N N . PRO A 1 88 ? -14.112 7.787 4.108 1.00 93.38 88 PRO A N 1
ATOM 638 C CA . PRO A 1 88 ? -14.111 7.081 5.398 1.00 93.38 88 PRO A CA 1
ATOM 639 C C . PRO A 1 88 ? -14.216 5.551 5.270 1.00 93.38 88 PRO A C 1
ATOM 641 O O . PRO A 1 88 ? -14.008 4.837 6.245 1.00 93.38 88 PRO A O 1
ATOM 644 N N . THR A 1 89 ? -14.537 5.033 4.082 1.00 94.81 89 THR A N 1
ATOM 645 C CA . THR A 1 89 ? -14.602 3.592 3.797 1.00 94.81 89 THR A CA 1
ATOM 646 C C . THR A 1 89 ? -13.441 3.158 2.904 1.00 94.81 89 THR A C 1
ATOM 648 O O . THR A 1 89 ? -12.795 3.991 2.266 1.00 94.81 89 THR A O 1
ATOM 651 N N . ALA A 1 90 ? -13.199 1.846 2.805 1.00 92.31 90 ALA A N 1
ATOM 652 C CA . ALA A 1 90 ? -12.165 1.295 1.926 1.00 92.31 90 ALA A CA 1
ATOM 653 C C . ALA A 1 90 ? -12.359 1.718 0.457 1.00 92.31 90 ALA A C 1
ATOM 655 O O . ALA A 1 90 ? -11.383 2.033 -0.215 1.0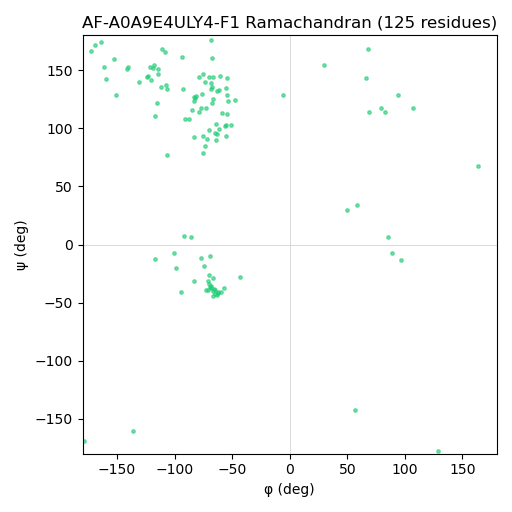0 92.31 90 ALA A O 1
ATOM 656 N N . CYS A 1 91 ? -13.605 1.802 -0.024 1.00 94.56 91 CYS A N 1
ATOM 657 C CA . CYS A 1 91 ? -13.955 2.261 -1.378 1.00 94.56 91 CYS A CA 1
ATOM 658 C C . CYS A 1 91 ? -14.093 3.791 -1.498 1.00 94.56 91 CYS A C 1
ATOM 660 O O . CYS A 1 91 ? -14.566 4.284 -2.519 1.00 94.56 91 CYS A O 1
ATOM 662 N N . GLY A 1 92 ? -13.765 4.544 -0.446 1.00 95.25 92 GLY A N 1
ATOM 663 C CA . GLY A 1 92 ? -13.954 5.989 -0.396 1.00 95.25 92 GLY A CA 1
ATOM 664 C C . GLY A 1 92 ? -13.043 6.765 -1.349 1.00 95.25 92 GLY A C 1
ATOM 665 O O . GLY A 1 92 ? -12.157 6.220 -2.022 1.00 95.25 92 GLY A O 1
ATOM 666 N N . SER A 1 93 ? -13.245 8.080 -1.382 1.00 96.06 93 SER A N 1
ATOM 667 C CA . SER A 1 93 ? -12.354 9.003 -2.082 1.00 96.06 93 SER A CA 1
ATOM 668 C C . SER A 1 93 ? -10.985 9.068 -1.406 1.00 96.06 93 SER A C 1
ATOM 670 O O . SER A 1 93 ? -10.825 8.715 -0.236 1.00 96.06 93 SER A O 1
ATOM 672 N N . GLN A 1 94 ? -9.987 9.543 -2.148 1.00 95.56 94 GLN A N 1
ATOM 673 C CA . GLN A 1 94 ? -8.695 9.887 -1.570 1.00 95.56 94 GLN A CA 1
ATOM 674 C C . GLN A 1 94 ? -8.866 11.008 -0.538 1.00 95.56 94 GLN A C 1
ATOM 676 O O . GLN A 1 94 ? -9.537 12.001 -0.806 1.00 95.56 94 GLN A O 1
ATOM 681 N N . ILE A 1 95 ? -8.249 10.832 0.627 1.00 95.75 95 ILE A N 1
ATOM 682 C CA . ILE A 1 95 ? -8.221 11.815 1.719 1.00 95.75 95 ILE A CA 1
ATOM 683 C C . ILE A 1 95 ? -6.802 12.310 2.017 1.00 95.75 95 ILE A C 1
ATOM 685 O O . ILE A 1 95 ? -6.635 13.298 2.720 1.00 95.75 95 ILE A O 1
ATOM 689 N N . GLY A 1 96 ? -5.780 11.639 1.481 1.00 94.56 96 GLY A N 1
ATOM 690 C CA . GLY A 1 96 ? -4.387 12.013 1.688 1.00 94.56 96 GLY A CA 1
ATOM 691 C C . GLY A 1 96 ? -3.415 11.110 0.938 1.00 94.56 96 GLY A C 1
ATOM 692 O O . GLY A 1 96 ? -3.812 10.303 0.088 1.00 94.56 96 GLY A O 1
ATOM 693 N N . GLY A 1 97 ? -2.136 11.259 1.265 1.00 95.06 97 GLY A N 1
ATOM 694 C CA . GLY A 1 97 ? -1.053 10.423 0.768 1.00 95.06 97 GLY A CA 1
ATOM 695 C C . GLY A 1 97 ? -0.039 10.137 1.871 1.00 95.06 97 GLY A C 1
ATOM 696 O O . GLY A 1 97 ? 0.084 10.932 2.803 1.00 95.06 97 GLY A O 1
ATOM 697 N N . LYS A 1 98 ? 0.645 9.001 1.758 1.00 96.62 98 LYS A N 1
ATOM 698 C CA . LYS A 1 98 ? 1.788 8.617 2.595 1.00 96.62 98 LYS A CA 1
ATOM 699 C C . LYS A 1 98 ? 2.984 8.321 1.712 1.00 96.62 98 LYS A C 1
ATOM 701 O O . LYS A 1 98 ? 2.804 7.820 0.606 1.00 96.62 98 LYS A O 1
ATOM 706 N N . PHE A 1 99 ? 4.176 8.658 2.158 1.00 96.62 99 PHE A N 1
ATOM 707 C CA . PHE A 1 99 ? 5.404 8.527 1.383 1.00 96.62 99 PHE A CA 1
ATOM 708 C C . PHE A 1 99 ? 6.300 7.442 1.963 1.00 96.62 99 PHE A C 1
ATOM 710 O O . PHE A 1 99 ? 6.060 6.935 3.055 1.00 96.62 99 PHE A O 1
ATOM 717 N N . ASP A 1 100 ? 7.323 7.066 1.198 1.00 97.12 100 ASP A N 1
ATOM 718 C CA . ASP A 1 100 ? 8.266 6.033 1.612 1.00 97.12 100 ASP A CA 1
ATOM 719 C C . ASP A 1 100 ? 8.886 6.371 2.982 1.00 97.12 100 ASP A C 1
ATOM 721 O O . ASP A 1 100 ? 9.392 7.476 3.185 1.00 97.12 100 ASP A O 1
ATOM 725 N N . GLY A 1 101 ? 8.836 5.413 3.911 1.00 96.31 101 GLY A N 1
ATOM 726 C CA . GLY A 1 101 ? 9.261 5.571 5.305 1.00 96.31 101 GLY A CA 1
ATOM 727 C C . GLY A 1 101 ? 8.136 5.887 6.297 1.00 96.31 101 GLY A C 1
ATOM 728 O O . GLY A 1 101 ? 8.354 5.752 7.500 1.00 96.31 101 GLY A O 1
ATOM 729 N N . ASP A 1 102 ? 6.934 6.254 5.836 1.00 96.88 102 ASP A N 1
ATOM 730 C CA . ASP A 1 102 ? 5.779 6.433 6.723 1.00 96.88 102 ASP A CA 1
ATOM 731 C C . ASP A 1 102 ? 5.332 5.085 7.303 1.00 96.88 102 ASP A C 1
ATOM 733 O O . ASP A 1 102 ? 5.173 4.096 6.575 1.00 96.88 102 ASP A O 1
ATOM 737 N N . ARG A 1 103 ? 5.086 5.055 8.617 1.00 97.12 103 ARG A N 1
ATOM 738 C CA . ARG A 1 103 ? 4.747 3.840 9.371 1.00 97.12 103 ARG A CA 1
ATOM 739 C C . ARG A 1 103 ? 3.372 3.924 10.015 1.00 97.12 103 ARG A C 1
ATOM 741 O O . ARG A 1 103 ? 2.873 5.003 10.344 1.00 97.12 103 ARG A O 1
ATOM 748 N N . GLY A 1 104 ? 2.753 2.765 10.199 1.00 96.75 104 GLY A N 1
ATOM 749 C CA . GLY A 1 104 ? 1.474 2.660 10.884 1.00 96.75 104 GLY A CA 1
ATOM 750 C C . GLY A 1 104 ? 1.132 1.245 11.326 1.00 96.75 104 GLY A C 1
ATOM 751 O O . GLY A 1 104 ? 1.830 0.287 11.007 1.00 96.75 104 GLY A O 1
ATOM 752 N N . GLU A 1 105 ? 0.031 1.123 12.058 1.00 97.44 105 GLU A N 1
ATOM 753 C CA . GLU A 1 105 ? -0.496 -0.143 12.570 1.00 97.44 105 GLU A CA 1
ATOM 754 C C . GLU A 1 105 ? -1.746 -0.565 11.792 1.00 97.44 105 GLU A C 1
ATOM 756 O O . GLU A 1 105 ? -2.665 0.234 11.572 1.00 97.44 105 GLU A O 1
ATOM 761 N N . VAL A 1 106 ? -1.812 -1.833 11.394 1.00 96.94 106 VAL A N 1
ATOM 762 C CA . VAL A 1 106 ? -2.994 -2.410 10.748 1.00 96.94 106 VAL A CA 1
ATOM 763 C C . VAL A 1 106 ? -4.106 -2.596 11.775 1.00 96.94 106 VAL A C 1
ATOM 765 O O . VAL A 1 106 ? -3.988 -3.392 12.700 1.00 96.94 106 VAL A O 1
ATOM 768 N N . LEU A 1 107 ? -5.232 -1.913 11.584 1.00 96.38 107 LEU A N 1
ATOM 769 C CA . LEU A 1 107 ? -6.401 -2.029 12.457 1.00 96.38 107 LEU A CA 1
ATOM 770 C C . LEU A 1 107 ? -7.420 -3.052 11.950 1.00 96.38 107 LEU A C 1
ATOM 772 O O . LEU A 1 107 ? -8.019 -3.774 12.739 1.00 96.38 107 LEU A O 1
ATOM 776 N N . GLU A 1 108 ? -7.664 -3.079 10.638 1.00 94.69 108 GLU A N 1
ATOM 777 C CA . GLU A 1 108 ? -8.692 -3.912 9.999 1.00 94.69 108 GLU A CA 1
ATOM 778 C C . GLU A 1 108 ? -8.304 -4.231 8.544 1.00 94.69 108 GLU A C 1
ATOM 780 O O . GLU A 1 108 ? -7.536 -3.497 7.914 1.00 94.69 108 GLU A O 1
ATOM 785 N N . GLY A 1 109 ? -8.895 -5.285 7.977 1.00 89.81 109 GLY A N 1
ATOM 786 C CA . GLY A 1 109 ? -8.736 -5.680 6.574 1.00 89.81 109 GLY A CA 1
ATOM 787 C C . GLY A 1 109 ? -8.353 -7.157 6.403 1.00 89.81 109 GLY A C 1
ATOM 788 O O . GLY A 1 109 ? -8.255 -7.877 7.396 1.00 89.81 109 GLY A O 1
ATOM 789 N N . PRO A 1 110 ? -8.141 -7.621 5.156 1.00 92.88 110 PRO A N 1
ATOM 790 C CA . PRO A 1 110 ? -8.269 -6.871 3.904 1.00 92.88 110 PRO A CA 1
ATOM 791 C C . PRO A 1 110 ? -9.729 -6.644 3.480 1.00 92.88 110 PRO A C 1
ATOM 793 O O . PRO A 1 110 ? -10.588 -7.504 3.655 1.00 92.88 110 PRO A O 1
ATOM 796 N N . VAL A 1 111 ? -9.996 -5.499 2.849 1.00 93.62 111 VAL A N 1
ATOM 797 C CA . VAL A 1 111 ? -11.254 -5.214 2.142 1.00 93.62 111 VAL A CA 1
ATOM 798 C C . VAL A 1 111 ? -10.961 -5.052 0.654 1.00 93.62 111 VAL A C 1
ATOM 800 O O . VAL A 1 111 ? -10.170 -4.191 0.264 1.00 93.62 111 VAL A O 1
ATOM 803 N N . PHE A 1 112 ? -11.597 -5.871 -0.184 1.00 92.31 112 PHE A N 1
ATOM 804 C CA . PHE A 1 112 ? -11.411 -5.822 -1.634 1.00 92.31 112 PHE A CA 1
ATOM 805 C C . PHE A 1 112 ? -12.287 -4.741 -2.279 1.00 92.31 112 PHE A C 1
ATOM 807 O O . PHE A 1 112 ? -13.508 -4.749 -2.120 1.00 92.31 112 PHE A O 1
ATOM 814 N N . CYS A 1 113 ? -11.671 -3.812 -3.014 1.00 90.44 113 CYS A N 1
ATOM 815 C CA . CYS A 1 113 ? -12.360 -2.723 -3.707 1.00 90.44 113 CYS A CA 1
ATOM 816 C C . CYS A 1 113 ? -11.525 -2.119 -4.844 1.00 90.44 113 CYS A C 1
ATOM 818 O O . CYS A 1 113 ? -10.306 -1.989 -4.746 1.00 90.44 113 CYS A O 1
ATOM 820 N N . ASP A 1 114 ? -12.189 -1.755 -5.944 1.00 90.25 114 ASP A N 1
ATOM 821 C CA . ASP A 1 114 ? -11.579 -1.219 -7.174 1.00 90.25 114 ASP A CA 1
ATOM 822 C C . ASP A 1 114 ? -10.397 -2.051 -7.716 1.00 90.25 114 ASP A C 1
ATOM 824 O O . ASP A 1 114 ? -9.470 -1.504 -8.306 1.00 90.25 114 ASP A O 1
ATOM 828 N N . GLY A 1 115 ? -10.396 -3.369 -7.489 1.00 90.38 115 GLY A N 1
ATOM 829 C CA . GLY A 1 115 ? -9.301 -4.257 -7.901 1.00 90.38 115 GLY A CA 1
ATOM 830 C C . GLY A 1 115 ? -8.127 -4.350 -6.920 1.00 90.38 115 GLY A C 1
ATOM 831 O O . GLY A 1 115 ? -7.140 -5.009 -7.234 1.00 90.38 115 GLY A O 1
ATOM 832 N N . TYR A 1 116 ? -8.227 -3.743 -5.735 1.00 90.56 116 TYR A N 1
ATOM 833 C CA . TYR A 1 116 ? -7.174 -3.738 -4.717 1.00 90.56 116 TYR A CA 1
ATOM 834 C C . TYR A 1 116 ? -7.673 -4.298 -3.382 1.00 90.56 116 TYR A C 1
ATOM 836 O O . TYR A 1 116 ? -8.805 -4.045 -2.972 1.00 90.56 116 TYR A O 1
ATOM 844 N N . ASN A 1 117 ? -6.797 -5.000 -2.661 1.00 92.69 117 ASN A N 1
ATOM 845 C CA . ASN A 1 117 ? -6.982 -5.262 -1.234 1.00 92.69 117 ASN A CA 1
ATOM 846 C C . ASN A 1 117 ? -6.525 -4.029 -0.451 1.00 92.69 117 ASN A C 1
ATOM 848 O O . ASN A 1 117 ? -5.418 -3.539 -0.672 1.00 92.69 117 ASN A O 1
ATOM 852 N N . ARG A 1 118 ? -7.376 -3.507 0.435 1.00 93.62 118 ARG A N 1
ATOM 853 C CA . ARG A 1 118 ? -7.076 -2.329 1.259 1.00 93.62 118 ARG A CA 1
ATOM 854 C C . ARG A 1 118 ? -7.160 -2.678 2.740 1.00 93.62 118 ARG A C 1
ATOM 856 O O . ARG A 1 118 ? -8.047 -3.422 3.158 1.00 93.62 118 ARG A O 1
ATOM 863 N N . TRP A 1 119 ? -6.250 -2.104 3.516 1.00 95.31 119 TRP A N 1
ATOM 864 C CA . TRP A 1 119 ? -6.191 -2.229 4.969 1.00 95.31 119 TRP A CA 1
ATOM 865 C C . TRP A 1 119 ? -6.459 -0.875 5.608 1.00 95.31 119 TRP A C 1
ATOM 867 O O . TRP A 1 119 ? -6.104 0.172 5.062 1.00 95.31 119 TRP A O 1
ATOM 877 N N . LYS A 1 120 ? -7.097 -0.901 6.773 1.00 95.75 120 LYS A N 1
ATOM 878 C CA . LYS A 1 120 ? -7.281 0.279 7.609 1.00 95.75 120 LYS A CA 1
ATOM 879 C C . LYS A 1 120 ? -6.035 0.438 8.464 1.00 95.75 120 LYS A C 1
ATOM 881 O O . LYS A 1 120 ? -5.762 -0.427 9.289 1.00 95.75 120 LYS A O 1
ATOM 886 N N . ILE A 1 121 ? -5.304 1.526 8.262 1.00 96.69 121 ILE A N 1
ATOM 887 C CA . ILE A 1 121 ? -4.041 1.794 8.955 1.00 96.69 121 ILE A CA 1
ATOM 888 C C . ILE A 1 121 ? -4.214 2.981 9.899 1.00 96.69 121 ILE A C 1
ATOM 890 O O . ILE A 1 121 ? -4.806 3.995 9.519 1.00 96.69 121 ILE A O 1
ATOM 894 N N . ARG A 1 122 ? -3.688 2.856 11.119 1.00 96.44 122 ARG A N 1
ATOM 895 C CA . ARG A 1 122 ? -3.436 3.984 12.017 1.00 96.44 122 ARG A CA 1
ATOM 896 C C . ARG A 1 122 ? -2.020 4.481 11.773 1.00 96.44 122 ARG A C 1
ATOM 898 O O . ARG A 1 122 ? -1.073 3.782 12.114 1.00 96.44 122 ARG A O 1
ATOM 905 N N . TRP A 1 123 ? -1.889 5.642 11.151 1.00 96.31 123 TRP A N 1
ATOM 906 C CA . TRP A 1 123 ? -0.588 6.250 10.871 1.00 96.31 123 TRP A CA 1
ATOM 907 C C . TRP A 1 123 ? -0.022 6.935 12.118 1.00 96.31 123 TRP A C 1
ATOM 909 O O . TRP A 1 123 ? -0.789 7.495 12.898 1.00 96.31 123 TRP A O 1
ATO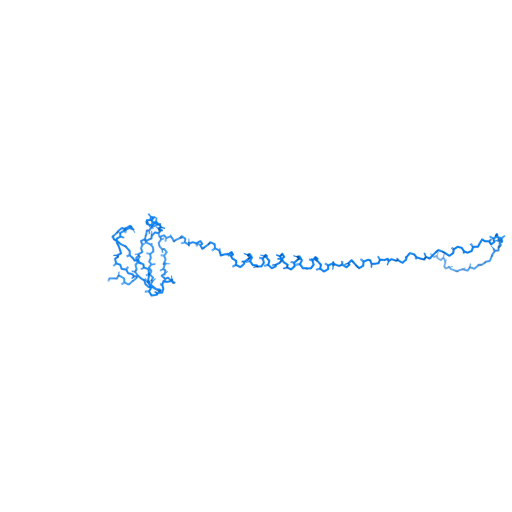M 919 N N . GLU A 1 124 ? 1.298 6.875 12.304 1.00 94.69 124 GLU A N 1
ATOM 920 C CA . GLU A 1 124 ? 1.988 7.413 13.491 1.00 94.69 124 GLU A CA 1
ATOM 921 C C . GLU A 1 124 ? 2.001 8.952 13.560 1.00 94.69 124 GLU A C 1
ATOM 923 O O . GLU A 1 124 ? 2.085 9.522 14.639 1.00 94.69 124 GLU A O 1
ATOM 928 N N . ASP A 1 125 ? 1.910 9.635 12.422 1.00 86.44 125 ASP A N 1
ATOM 929 C CA . ASP A 1 125 ? 1.979 11.097 12.272 1.00 86.44 125 ASP A CA 1
ATOM 930 C C . ASP A 1 125 ? 0.604 11.794 12.318 1.00 86.44 125 ASP A C 1
ATOM 932 O O . ASP A 1 125 ? 0.496 12.990 12.038 1.00 86.44 125 ASP A O 1
ATOM 936 N N . TRP A 1 126 ? -0.460 11.054 12.633 1.00 69.25 126 TRP A N 1
ATOM 937 C CA . TRP A 1 126 ? -1.813 11.580 12.821 1.00 69.25 126 TRP A CA 1
ATOM 938 C C . TRP A 1 126 ? -2.188 11.579 14.308 1.00 69.25 126 TRP A C 1
ATOM 940 O O . TRP A 1 126 ? -2.962 10.730 14.752 1.00 69.25 126 TRP A O 1
ATOM 950 N N . ASP A 1 127 ? -1.643 12.555 15.040 1.00 52.66 127 ASP A N 1
ATOM 951 C CA . ASP A 1 127 ? -2.150 13.027 16.340 1.00 52.66 127 ASP A CA 1
ATOM 952 C C . ASP A 1 127 ? -3.059 14.258 16.160 1.00 52.66 127 ASP A C 1
ATOM 954 O O . ASP A 1 127 ? -2.641 15.222 15.471 1.00 52.66 127 ASP A O 1
#

Radius of gyration: 43.88 Å; Cα contacts (8 Å, |Δi|>4): 115; chains: 1; bounding box: 80×100×59 Å

pLDDT: mean 75.75, std 20.11, range [37.28, 97.44]